Protein AF-A0A9P3FDY1-F1 (afdb_monomer_lite)

Secondary structure (DSSP, 8-state):
--------GGGGHHHHHHHHHHHHHTT-HHHHHHHHHHHHHHSPTTHHHHHHHHHHHHTT--SHHHHHHHHTT-S---HHHHTT--SHHHHHHHHHHHHHHHHHHHHHTT-TTHHHHHHHHHHHHH-HHHHHHHHHHHHHT-

Foldseek 3Di:
DDPLPDDDLLNLLVLLLQLLLLCLLLVNLVLSVLSVVLNPVRDPPCPNVVSLQVLLVVLPNNDPVLSVCVNSSVHNSCVCVVVVRDDSVSSLVSSLVSLLVNLLVCVSVVVPPSSVSSQVSNCVRPHNVVSVVSNVVVNVVD

Organism: NCBI:txid84275

Structure (mmCIF, N/CA/C/O backbone):
data_AF-A0A9P3FDY1-F1
#
_entry.id   AF-A0A9P3FDY1-F1
#
loop_
_atom_site.group_PDB
_atom_site.id
_atom_site.type_symbol
_atom_site.label_atom_id
_atom_site.label_alt_id
_atom_site.label_comp_id
_atom_site.label_asym_id
_atom_site.label_entity_id
_atom_site.label_seq_id
_atom_site.pdbx_PDB_ins_code
_atom_site.Cartn_x
_atom_site.Cartn_y
_atom_site.Cartn_z
_atom_site.occupancy
_atom_site.B_iso_or_equiv
_atom_site.auth_seq_id
_atom_site.auth_comp_id
_atom_site.auth_asym_id
_atom_site.auth_atom_id
_atom_site.pdbx_PDB_model_num
ATOM 1 N N . MET A 1 1 ? -10.916 23.577 20.163 1.00 35.19 1 MET A N 1
ATOM 2 C CA . MET A 1 1 ? -11.464 23.561 18.793 1.00 35.19 1 MET A CA 1
ATOM 3 C C . MET A 1 1 ? -10.776 22.417 18.076 1.00 35.19 1 MET A C 1
ATOM 5 O O . MET A 1 1 ? -9.583 22.525 17.844 1.00 35.19 1 MET A O 1
ATOM 9 N N . GLN A 1 2 ? -11.470 21.301 17.853 1.00 41.69 2 GLN A N 1
ATOM 10 C CA . GLN A 1 2 ? -10.961 20.234 16.989 1.00 41.69 2 GLN A CA 1
ATOM 11 C C . GLN A 1 2 ? -11.115 20.728 15.548 1.00 41.69 2 GLN A C 1
ATOM 13 O O . GLN A 1 2 ? -12.241 20.925 15.089 1.00 41.69 2 GLN A O 1
ATOM 18 N N . SER A 1 3 ? -10.000 21.012 14.873 1.00 42.41 3 SER A N 1
ATOM 19 C CA . SER A 1 3 ? -10.003 21.125 13.415 1.00 42.41 3 SER A CA 1
ATOM 20 C C . SER A 1 3 ? -10.390 19.755 12.887 1.00 42.41 3 SER A C 1
ATOM 22 O O . SER A 1 3 ? -9.633 18.808 13.038 1.00 42.41 3 SER A O 1
ATOM 24 N N . THR A 1 4 ? -11.582 19.621 12.319 1.00 54.28 4 THR A N 1
ATOM 25 C CA . THR A 1 4 ? -11.930 18.413 11.574 1.00 54.28 4 THR A CA 1
ATOM 26 C C . THR A 1 4 ? -11.133 18.478 10.280 1.00 54.28 4 THR A C 1
ATOM 28 O O . THR A 1 4 ? -11.480 19.243 9.381 1.00 54.28 4 THR A O 1
ATOM 31 N N . THR A 1 5 ? -10.012 17.760 10.217 1.00 61.28 5 THR A N 1
ATOM 32 C CA . THR A 1 5 ? -9.230 17.616 8.986 1.00 61.28 5 THR A CA 1
ATOM 33 C C . THR A 1 5 ? -10.153 17.043 7.915 1.00 61.28 5 THR A C 1
ATOM 35 O O . THR A 1 5 ? -10.590 15.898 7.999 1.00 61.28 5 THR A O 1
ATOM 38 N N . GLN A 1 6 ? -10.539 17.873 6.945 1.00 74.56 6 GLN A N 1
ATOM 39 C CA . GLN A 1 6 ? -11.442 17.462 5.879 1.00 74.56 6 GLN A CA 1
ATOM 40 C C . GLN A 1 6 ? -10.614 16.859 4.748 1.00 74.56 6 GLN A C 1
ATOM 42 O O . GLN A 1 6 ? -10.087 17.585 3.908 1.00 74.56 6 GLN A O 1
ATOM 47 N N . PHE A 1 7 ? -10.503 15.533 4.745 1.00 81.38 7 PHE A N 1
ATOM 48 C CA . PHE A 1 7 ? -9.849 14.802 3.665 1.00 81.38 7 PHE A CA 1
ATOM 49 C C . PHE A 1 7 ? -10.660 14.882 2.370 1.00 81.38 7 PHE A C 1
ATOM 51 O O . PHE A 1 7 ? -11.887 14.729 2.360 1.00 81.38 7 PHE A O 1
ATOM 58 N N . LYS A 1 8 ? -9.955 15.094 1.265 1.00 87.69 8 LYS A N 1
ATOM 59 C CA . LYS A 1 8 ? -10.452 14.950 -0.100 1.00 87.69 8 LYS A CA 1
ATOM 60 C C . LYS A 1 8 ? -10.063 13.582 -0.647 1.00 87.69 8 LYS A C 1
ATOM 62 O O . LYS A 1 8 ? -9.111 12.958 -0.197 1.00 87.69 8 LYS A O 1
ATOM 67 N N . THR A 1 9 ? -10.784 13.133 -1.668 1.00 86.81 9 THR A N 1
ATOM 68 C CA . THR A 1 9 ? -10.497 11.870 -2.367 1.00 86.81 9 THR A CA 1
ATOM 69 C C . THR A 1 9 ? -9.061 11.809 -2.902 1.00 86.81 9 THR A C 1
ATOM 71 O O . THR A 1 9 ? -8.412 10.780 -2.767 1.00 86.81 9 THR A O 1
ATOM 74 N N . GLU A 1 10 ? -8.542 12.919 -3.431 1.00 89.50 10 GLU A N 1
ATOM 75 C CA . GLU A 1 10 ? -7.163 13.034 -3.936 1.00 89.50 10 GLU A CA 1
ATOM 76 C C . GLU A 1 10 ? -6.100 12.795 -2.851 1.00 89.50 10 GLU A C 1
ATOM 78 O O . GLU A 1 10 ? -5.020 12.286 -3.150 1.00 89.50 10 GLU A O 1
ATOM 83 N N . ASP A 1 11 ? -6.414 13.075 -1.580 1.00 91.06 11 ASP A N 1
ATOM 84 C CA . ASP A 1 11 ? -5.483 12.858 -0.467 1.00 91.06 11 ASP A CA 1
ATOM 85 C C . ASP A 1 11 ? -5.193 11.360 -0.251 1.00 91.06 11 ASP A C 1
ATOM 87 O O . ASP A 1 11 ? -4.203 11.003 0.387 1.00 91.06 11 ASP A O 1
ATOM 91 N N . LEU A 1 12 ? -6.025 10.467 -0.808 1.00 93.44 12 LEU A N 1
ATOM 92 C CA . LEU A 1 12 ? -5.833 9.017 -0.749 1.00 93.44 12 LEU A CA 1
ATOM 93 C C . LEU A 1 12 ? -4.773 8.513 -1.738 1.00 93.44 12 LEU A C 1
ATOM 95 O O . LEU A 1 12 ? -4.273 7.406 -1.551 1.00 93.44 12 LEU A O 1
ATOM 99 N N . ILE A 1 13 ? -4.386 9.297 -2.754 1.00 95.06 13 ILE A N 1
ATOM 100 C CA . ILE A 1 13 ? -3.425 8.857 -3.783 1.00 95.06 13 ILE A CA 1
ATOM 101 C C . ILE A 1 13 ? -2.096 8.451 -3.145 1.00 95.06 13 ILE A C 1
ATOM 103 O O . ILE A 1 13 ? -1.586 7.369 -3.419 1.00 95.06 13 ILE A O 1
ATOM 107 N N . HIS A 1 14 ? -1.548 9.288 -2.262 1.00 94.19 14 HIS A N 1
ATOM 108 C CA . HIS A 1 14 ? -0.259 9.020 -1.628 1.00 94.19 14 HIS A CA 1
ATOM 109 C C . HIS A 1 14 ? -0.257 7.740 -0.768 1.00 94.19 14 HIS A C 1
ATOM 111 O O . HIS A 1 14 ? 0.613 6.894 -0.985 1.00 94.19 14 HIS A O 1
ATOM 117 N N . PRO A 1 15 ? -1.195 7.531 0.181 1.00 95.25 15 PRO A N 1
ATOM 118 C CA . PRO A 1 15 ? -1.224 6.292 0.952 1.00 95.25 15 PRO A CA 1
ATOM 119 C C . PRO A 1 15 ? -1.565 5.051 0.111 1.00 95.25 15 PRO A C 1
ATOM 121 O O . PRO A 1 15 ? -0.992 3.995 0.370 1.00 95.25 15 PRO A O 1
ATOM 124 N N . LEU A 1 16 ? -2.415 5.164 -0.921 1.00 96.50 16 LEU A N 1
ATOM 125 C CA . LEU A 1 16 ? -2.678 4.065 -1.865 1.00 96.50 16 LEU A CA 1
ATOM 126 C C . LEU A 1 16 ? -1.406 3.670 -2.629 1.00 96.50 16 LEU A C 1
ATOM 128 O O . LEU A 1 16 ? -1.052 2.493 -2.685 1.00 96.50 16 LEU A O 1
ATOM 132 N N . LEU A 1 17 ? -0.687 4.653 -3.172 1.00 96.38 17 LEU A N 1
ATOM 133 C CA . LEU A 1 17 ? 0.524 4.440 -3.961 1.00 96.38 17 LEU A CA 1
ATOM 134 C C . LEU A 1 17 ? 1.662 3.868 -3.109 1.00 96.38 17 LEU A C 1
ATOM 136 O O . LEU A 1 17 ? 2.326 2.916 -3.516 1.00 96.38 17 LEU A O 1
ATOM 140 N N . GLY A 1 18 ? 1.849 4.401 -1.899 1.00 95.69 18 GLY A N 1
ATOM 141 C CA . GLY A 1 18 ? 2.841 3.899 -0.951 1.00 95.69 18 GLY A CA 1
ATOM 142 C C . GLY A 1 18 ? 2.546 2.470 -0.492 1.00 95.69 18 GLY A C 1
ATOM 143 O O . GLY A 1 18 ? 3.463 1.647 -0.432 1.00 95.69 18 GLY A O 1
ATOM 144 N N . ALA A 1 19 ? 1.277 2.134 -0.234 1.00 97.00 19 ALA A N 1
ATOM 145 C CA . ALA A 1 19 ? 0.873 0.767 0.091 1.00 97.00 19 ALA A CA 1
ATOM 146 C C . ALA A 1 19 ? 1.138 -0.184 -1.085 1.00 97.00 19 ALA A C 1
ATOM 148 O O . ALA A 1 19 ? 1.798 -1.208 -0.904 1.00 97.00 19 ALA A O 1
ATOM 149 N N . TRP A 1 20 ? 0.697 0.176 -2.293 1.00 97.50 20 TRP A N 1
ATOM 150 C CA . TRP A 1 20 ? 0.925 -0.600 -3.515 1.00 97.50 20 TRP A CA 1
ATOM 151 C C . TRP A 1 20 ? 2.418 -0.869 -3.761 1.00 97.50 20 TRP A C 1
ATOM 153 O O . TRP A 1 20 ? 2.828 -2.026 -3.889 1.00 97.50 20 TRP A O 1
ATOM 163 N N . ALA A 1 21 ? 3.251 0.176 -3.723 1.00 95.62 21 ALA A N 1
ATOM 164 C CA . ALA A 1 21 ? 4.685 0.063 -3.977 1.00 95.62 21 ALA A CA 1
ATOM 165 C C . ALA A 1 21 ? 5.388 -0.780 -2.904 1.00 95.62 21 ALA A C 1
ATOM 167 O O . ALA A 1 21 ? 6.187 -1.663 -3.218 1.00 95.62 21 ALA A O 1
ATOM 168 N N . SER A 1 22 ? 5.050 -0.568 -1.630 1.00 95.38 22 SER A N 1
ATOM 169 C CA . SER A 1 22 ? 5.632 -1.341 -0.528 1.00 95.38 22 SER A CA 1
ATOM 170 C C . SER A 1 22 ? 5.267 -2.827 -0.614 1.00 95.38 22 SER A C 1
ATOM 172 O O . SER A 1 22 ? 6.103 -3.692 -0.350 1.00 95.38 22 SER A O 1
ATOM 174 N N . LEU A 1 23 ? 4.034 -3.150 -1.017 1.00 96.19 23 LEU A N 1
ATOM 175 C CA . LEU A 1 23 ? 3.581 -4.531 -1.196 1.00 96.19 23 LEU A CA 1
ATOM 176 C C . LEU A 1 23 ? 4.275 -5.209 -2.383 1.00 96.19 23 LEU A C 1
ATOM 178 O O . LEU A 1 23 ? 4.712 -6.355 -2.249 1.00 96.19 23 LEU A O 1
ATOM 182 N N . LEU A 1 24 ? 4.445 -4.509 -3.510 1.00 95.19 24 LEU A N 1
ATOM 183 C CA . LEU A 1 24 ? 5.230 -5.014 -4.641 1.00 95.19 24 LEU A CA 1
ATOM 184 C C . LEU A 1 24 ? 6.690 -5.265 -4.262 1.00 95.19 24 LEU A C 1
ATOM 186 O O . LEU A 1 24 ? 7.234 -6.320 -4.587 1.00 95.19 24 LEU A O 1
ATOM 190 N N . ASP A 1 25 ? 7.306 -4.348 -3.519 1.00 92.50 25 ASP A N 1
ATOM 191 C CA . ASP A 1 25 ? 8.702 -4.464 -3.086 1.00 92.50 25 ASP A CA 1
ATOM 192 C C . ASP A 1 25 ? 8.920 -5.611 -2.074 1.00 92.50 25 ASP A C 1
ATOM 194 O O . ASP A 1 25 ? 10.008 -6.183 -1.976 1.00 92.50 25 ASP A O 1
ATOM 198 N N . LEU A 1 26 ? 7.860 -6.022 -1.368 1.00 93.12 26 LEU A N 1
ATOM 199 C CA . LEU A 1 26 ? 7.819 -7.228 -0.530 1.00 93.12 26 LEU A CA 1
ATOM 200 C C . LEU A 1 26 ? 7.501 -8.518 -1.310 1.00 93.12 26 LEU A C 1
ATOM 202 O O . LEU A 1 26 ? 7.477 -9.600 -0.715 1.00 93.12 26 LEU A O 1
ATOM 206 N N . GLY A 1 27 ? 7.235 -8.429 -2.616 1.00 92.88 27 GLY A N 1
ATOM 207 C CA . GLY A 1 27 ? 6.815 -9.550 -3.461 1.00 92.88 27 GLY A CA 1
ATOM 208 C C . GLY A 1 27 ? 5.356 -9.980 -3.260 1.00 92.88 27 GLY A C 1
ATOM 209 O O . GLY A 1 27 ? 4.964 -11.061 -3.701 1.00 92.88 27 GLY A O 1
ATOM 210 N N . ARG A 1 28 ? 4.532 -9.158 -2.602 1.00 94.81 28 ARG A N 1
ATOM 211 C CA . ARG A 1 28 ? 3.123 -9.435 -2.276 1.00 94.81 28 ARG A CA 1
ATOM 212 C C . ARG A 1 28 ? 2.174 -8.908 -3.357 1.00 94.81 28 ARG A C 1
ATOM 214 O O . ARG A 1 28 ? 1.283 -8.108 -3.093 1.00 94.81 28 ARG A O 1
ATOM 221 N N . LYS A 1 29 ? 2.352 -9.388 -4.590 1.00 93.88 29 LYS A N 1
ATOM 222 C CA . LYS A 1 29 ? 1.627 -8.903 -5.782 1.00 93.88 29 LYS A CA 1
ATOM 223 C C . LYS A 1 29 ? 0.105 -8.959 -5.657 1.00 93.88 29 LYS A C 1
ATOM 225 O O . LYS A 1 29 ? -0.576 -8.025 -6.049 1.00 93.88 29 LYS A O 1
ATOM 230 N N . GLY A 1 30 ? -0.425 -10.044 -5.086 1.00 93.94 30 GLY A N 1
ATOM 231 C CA . GLY A 1 30 ? -1.870 -10.198 -4.895 1.00 93.94 30 GLY A CA 1
ATOM 232 C C . GLY A 1 30 ? -2.457 -9.112 -3.995 1.00 93.94 30 GLY A C 1
ATOM 233 O O . GLY A 1 30 ? -3.522 -8.589 -4.291 1.00 93.94 30 GLY A O 1
ATOM 234 N N . ASP A 1 31 ? -1.735 -8.721 -2.944 1.00 96.44 31 ASP A N 1
ATOM 235 C CA . ASP A 1 31 ? -2.153 -7.621 -2.075 1.00 96.44 31 ASP A CA 1
ATOM 236 C C . ASP A 1 31 ? -1.996 -6.263 -2.768 1.00 96.44 31 ASP A C 1
ATOM 238 O O . ASP A 1 31 ? -2.863 -5.407 -2.626 1.00 96.44 31 ASP A O 1
ATOM 242 N N . ALA A 1 32 ? -0.936 -6.073 -3.560 1.00 96.25 32 ALA A N 1
ATOM 243 C CA . ALA A 1 32 ? -0.764 -4.856 -4.352 1.00 96.25 32 ALA A CA 1
ATOM 244 C C . ALA A 1 32 ? -1.914 -4.667 -5.360 1.00 96.25 32 ALA A C 1
ATOM 246 O O . ALA A 1 32 ? -2.495 -3.587 -5.414 1.00 96.25 32 ALA A O 1
ATOM 247 N N . HIS A 1 33 ? -2.328 -5.723 -6.071 1.00 94.62 33 HIS A N 1
ATOM 248 C CA . HIS A 1 33 ? -3.481 -5.672 -6.980 1.00 94.62 33 HIS A CA 1
ATOM 249 C C . HIS A 1 33 ? -4.803 -5.380 -6.254 1.00 94.62 33 HIS A C 1
ATOM 251 O O . HIS A 1 33 ? -5.679 -4.727 -6.817 1.00 94.62 33 HIS A O 1
ATOM 257 N N . LEU A 1 34 ? -4.967 -5.831 -5.004 1.00 94.19 34 LEU A N 1
ATOM 258 C CA . LEU A 1 34 ? -6.134 -5.457 -4.199 1.00 94.19 34 LEU A CA 1
ATOM 259 C C . LEU A 1 34 ? -6.143 -3.952 -3.894 1.00 94.19 34 LEU A C 1
ATOM 261 O O . LEU A 1 34 ? -7.195 -3.326 -4.005 1.00 94.19 34 LEU A O 1
ATOM 265 N N . ILE A 1 35 ? -4.987 -3.364 -3.562 1.00 96.06 35 ILE A N 1
ATOM 266 C CA . ILE A 1 35 ? -4.853 -1.912 -3.359 1.00 96.06 35 ILE A CA 1
ATOM 267 C C . ILE A 1 35 ? -5.099 -1.140 -4.657 1.00 96.06 35 ILE A C 1
ATOM 269 O O . ILE A 1 35 ? -5.759 -0.107 -4.636 1.00 96.06 35 ILE A O 1
ATOM 273 N N . GLU A 1 36 ? -4.627 -1.650 -5.789 1.00 94.50 36 GLU A N 1
ATOM 274 C CA . GLU A 1 36 ? -4.870 -1.042 -7.096 1.00 94.50 36 GLU A CA 1
ATOM 275 C C . GLU A 1 36 ? -6.352 -1.072 -7.486 1.00 94.50 36 GLU A C 1
ATOM 277 O O . GLU A 1 36 ? -6.915 -0.049 -7.871 1.00 94.50 36 GLU A O 1
ATOM 282 N N . SER A 1 37 ? -7.024 -2.212 -7.302 1.00 92.94 37 SER A N 1
ATOM 283 C CA . SER A 1 37 ? -8.473 -2.313 -7.499 1.00 92.94 37 SER A CA 1
ATOM 284 C C . SER A 1 37 ? -9.226 -1.351 -6.582 1.00 92.94 37 SER A C 1
ATOM 286 O O . SER A 1 37 ? -10.164 -0.696 -7.022 1.00 92.94 37 SER A O 1
ATOM 288 N N . LEU A 1 38 ? -8.805 -1.242 -5.319 1.00 92.94 38 LEU A N 1
ATOM 289 C CA . LEU A 1 38 ? -9.388 -0.308 -4.364 1.00 92.94 38 LEU A CA 1
ATOM 290 C C . LEU A 1 38 ? -9.198 1.148 -4.806 1.00 92.94 38 LEU A C 1
ATOM 292 O O . LEU A 1 38 ? -10.121 1.950 -4.694 1.00 92.94 38 LEU A O 1
ATOM 296 N N . ALA A 1 39 ? -8.017 1.494 -5.313 1.00 93.62 39 ALA A N 1
ATOM 297 C CA . ALA A 1 39 ? -7.737 2.826 -5.823 1.00 93.62 39 ALA A CA 1
ATOM 298 C C . ALA A 1 39 ? -8.651 3.171 -7.007 1.00 93.62 39 ALA A C 1
ATOM 300 O O . ALA A 1 39 ? -9.229 4.255 -7.027 1.00 93.62 39 ALA A O 1
ATOM 301 N N . ASN A 1 40 ? -8.853 2.228 -7.931 1.00 90.62 40 ASN A N 1
ATOM 302 C CA . ASN A 1 40 ? -9.737 2.396 -9.087 1.00 90.62 40 ASN A CA 1
ATOM 303 C C . ASN A 1 40 ? -11.230 2.480 -8.709 1.00 90.62 40 ASN A C 1
ATOM 305 O O . ASN A 1 40 ? -12.000 3.111 -9.428 1.00 90.62 40 ASN A O 1
ATOM 309 N N . ASP A 1 41 ? -11.642 1.898 -7.576 1.00 89.88 41 ASP A N 1
ATOM 310 C CA . ASP A 1 41 ? -13.003 2.052 -7.029 1.00 89.88 41 ASP A CA 1
ATOM 311 C C . ASP A 1 41 ? -13.233 3.447 -6.401 1.00 89.88 41 ASP A C 1
ATOM 313 O O . ASP A 1 41 ? -14.372 3.898 -6.247 1.00 89.88 41 ASP A O 1
ATOM 317 N N . ILE A 1 42 ? -12.161 4.112 -5.958 1.00 90.06 42 ILE A N 1
ATOM 318 C CA . ILE A 1 42 ? -12.207 5.327 -5.129 1.00 90.06 42 ILE A CA 1
ATOM 319 C C . ILE A 1 42 ? -11.947 6.598 -5.932 1.00 90.06 42 ILE A C 1
ATOM 321 O O . ILE A 1 42 ? -12.592 7.620 -5.663 1.00 90.06 42 ILE A O 1
ATOM 325 N N . LEU A 1 43 ? -10.939 6.542 -6.799 1.00 91.31 43 LEU A N 1
ATOM 326 C CA . LEU A 1 43 ? -10.374 7.660 -7.543 1.00 91.31 43 LEU A CA 1
ATOM 327 C C . LEU A 1 43 ? -11.067 7.804 -8.903 1.00 91.31 43 LEU A C 1
ATOM 329 O O . LEU A 1 43 ? -11.774 6.907 -9.360 1.00 91.31 43 LEU A O 1
ATOM 333 N N . GLU A 1 44 ? -10.879 8.950 -9.555 1.00 89.81 44 GLU A N 1
ATOM 334 C CA . GLU A 1 44 ? -11.344 9.105 -10.934 1.00 89.81 44 GLU A CA 1
ATOM 335 C C . GLU A 1 44 ? -10.548 8.185 -11.876 1.00 89.81 44 GLU A C 1
ATOM 337 O O . GLU A 1 44 ? -9.418 7.800 -11.547 1.00 89.81 44 GLU A O 1
ATOM 342 N N . PRO A 1 45 ? -11.105 7.847 -13.056 1.00 86.50 45 PRO A N 1
ATOM 343 C CA . PRO A 1 45 ? -10.403 7.039 -14.043 1.00 86.50 45 PRO A CA 1
ATOM 344 C C . PRO A 1 45 ? -8.981 7.546 -14.298 1.00 86.50 45 PRO A C 1
ATOM 346 O O . PRO A 1 45 ? -8.737 8.752 -14.351 1.00 86.50 45 PRO A O 1
ATOM 349 N N . ASP A 1 46 ? -8.049 6.607 -14.434 1.00 89.00 46 ASP A N 1
ATOM 350 C CA . ASP A 1 46 ? -6.634 6.827 -14.751 1.00 89.00 46 ASP A CA 1
ATOM 351 C C . ASP A 1 46 ? -5.808 7.600 -13.704 1.00 89.00 46 ASP A C 1
ATOM 353 O O . ASP A 1 46 ? -4.581 7.598 -13.798 1.00 89.00 46 ASP A O 1
ATOM 357 N N . GLN A 1 47 ? -6.409 8.186 -12.657 1.00 93.69 47 GLN A N 1
ATOM 358 C CA . GLN A 1 47 ? -5.661 8.928 -11.629 1.00 93.69 47 GLN A CA 1
ATOM 359 C C . GLN A 1 47 ? -4.598 8.061 -10.951 1.00 93.69 47 GLN A C 1
ATOM 361 O O . GLN A 1 47 ? -3.458 8.495 -10.772 1.00 93.69 47 GLN A O 1
ATOM 366 N N . PHE A 1 48 ? -4.954 6.826 -10.588 1.00 95.19 48 PHE A N 1
ATOM 367 C CA . PHE A 1 48 ? -4.010 5.926 -9.935 1.00 95.19 48 PHE A CA 1
ATOM 368 C C . PHE A 1 48 ? -2.956 5.384 -10.900 1.00 95.19 48 PHE A C 1
ATOM 370 O O . PHE A 1 48 ? -1.782 5.329 -10.543 1.00 95.19 48 PHE A O 1
ATOM 377 N N . SER A 1 49 ? -3.347 5.063 -12.137 1.00 94.06 49 SER A N 1
ATOM 378 C CA . SER A 1 49 ? -2.405 4.627 -13.175 1.00 94.06 49 SER A CA 1
ATOM 379 C C . SER A 1 49 ? -1.347 5.697 -13.447 1.00 94.06 49 SER A C 1
ATOM 381 O O . SER A 1 49 ? -0.157 5.393 -13.468 1.00 94.06 49 SER A O 1
ATOM 383 N N . LEU A 1 50 ? -1.758 6.963 -13.574 1.00 94.75 50 LEU A N 1
ATOM 384 C CA . LEU A 1 50 ? -0.838 8.090 -13.741 1.00 94.75 50 LEU A CA 1
ATOM 385 C C . LEU A 1 50 ? 0.080 8.260 -12.525 1.00 94.75 50 LEU A C 1
ATOM 387 O O . LEU A 1 50 ? 1.265 8.553 -12.677 1.00 94.75 50 LEU A O 1
ATOM 391 N N . ALA A 1 51 ? -0.443 8.072 -11.310 1.00 95.56 51 ALA A N 1
ATOM 392 C CA . ALA A 1 51 ? 0.361 8.136 -10.093 1.00 95.56 51 ALA A CA 1
ATOM 393 C C . ALA A 1 51 ? 1.420 7.019 -10.039 1.00 95.56 51 ALA A C 1
ATOM 395 O O . ALA A 1 51 ? 2.562 7.286 -9.659 1.00 95.56 51 ALA A O 1
ATOM 396 N N . ILE A 1 52 ? 1.065 5.800 -10.462 1.00 95.62 52 ILE A N 1
ATOM 397 C CA . ILE A 1 52 ? 2.001 4.680 -10.599 1.00 95.62 52 ILE A CA 1
ATOM 398 C C . ILE A 1 52 ? 3.083 5.013 -11.626 1.00 95.62 52 ILE A C 1
ATOM 400 O O . ILE A 1 52 ? 4.263 4.904 -11.301 1.00 95.62 52 ILE A O 1
ATOM 404 N N . ASP A 1 53 ? 2.709 5.457 -12.827 1.00 95.69 53 ASP A N 1
ATOM 405 C CA . ASP A 1 53 ? 3.674 5.763 -13.888 1.00 95.69 53 ASP A CA 1
ATOM 406 C C . ASP A 1 53 ? 4.665 6.849 -13.455 1.00 95.69 53 ASP A C 1
ATOM 408 O O . ASP A 1 53 ? 5.875 6.648 -13.551 1.00 95.69 53 ASP A O 1
ATOM 412 N N . ASN A 1 54 ? 4.170 7.944 -12.870 1.00 94.44 54 ASN A N 1
ATOM 413 C CA . ASN A 1 54 ? 5.016 9.019 -12.346 1.00 94.44 54 ASN A CA 1
ATOM 414 C C . ASN A 1 54 ? 5.985 8.522 -11.261 1.00 94.44 54 ASN A C 1
ATOM 416 O O . ASN A 1 54 ? 7.132 8.963 -11.183 1.00 94.44 54 ASN A O 1
ATOM 420 N N . MET A 1 55 ? 5.537 7.607 -10.398 1.00 93.81 55 MET A N 1
ATOM 421 C CA . MET A 1 55 ? 6.388 7.030 -9.359 1.00 93.81 55 MET A CA 1
ATOM 422 C C . MET A 1 55 ? 7.443 6.092 -9.945 1.00 93.81 55 MET A C 1
ATOM 424 O O . MET A 1 55 ? 8.593 6.126 -9.508 1.00 93.81 55 MET A O 1
ATOM 428 N N . LEU A 1 56 ? 7.070 5.266 -10.924 1.00 94.06 56 LEU A N 1
ATOM 429 C CA . LEU A 1 56 ? 7.989 4.368 -11.621 1.00 94.06 56 LEU A CA 1
ATOM 430 C C . LEU A 1 56 ? 9.090 5.160 -12.337 1.00 94.06 56 LEU A C 1
ATOM 432 O O . LEU A 1 56 ? 10.267 4.834 -12.179 1.00 94.06 56 LEU A O 1
ATOM 436 N N . GLU A 1 57 ? 8.736 6.260 -13.001 1.00 93.44 57 GLU A N 1
ATOM 437 C CA . GLU A 1 57 ? 9.706 7.194 -13.588 1.00 93.44 57 GLU A CA 1
ATOM 438 C C . GLU A 1 57 ? 10.621 7.810 -12.522 1.00 93.44 57 GLU A C 1
ATOM 440 O O . GLU A 1 57 ? 11.846 7.808 -12.645 1.00 93.44 57 GLU A O 1
ATOM 445 N N . ALA A 1 58 ? 10.056 8.254 -11.394 1.00 89.19 58 ALA A N 1
ATOM 446 C CA . ALA A 1 58 ? 10.839 8.818 -10.295 1.00 89.19 58 ALA A CA 1
ATOM 447 C C . ALA A 1 58 ? 11.857 7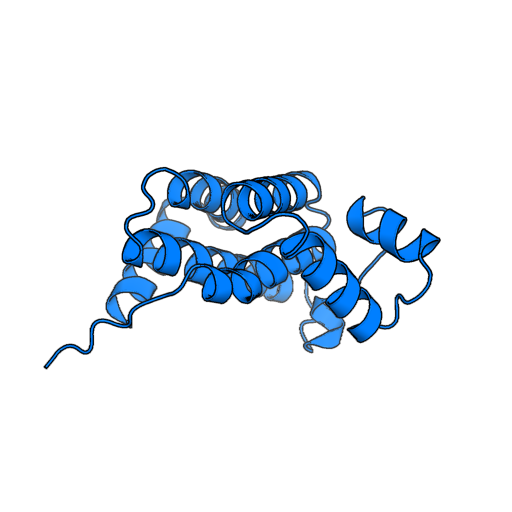.823 -9.699 1.00 89.19 58 ALA A C 1
ATOM 449 O O . ALA A 1 58 ? 12.889 8.236 -9.160 1.00 89.19 58 ALA A O 1
ATOM 450 N N . VAL A 1 59 ? 11.603 6.513 -9.809 1.00 86.75 59 VAL A N 1
ATOM 451 C CA . VAL A 1 59 ? 12.548 5.459 -9.402 1.00 86.75 59 VAL A CA 1
ATOM 452 C C . VAL A 1 59 ? 13.399 4.914 -10.558 1.00 86.75 59 VAL A C 1
ATOM 454 O O . VAL A 1 59 ? 14.166 3.966 -10.352 1.00 86.75 59 VAL A O 1
ATOM 457 N N . GLY A 1 60 ? 13.350 5.550 -11.733 1.00 88.88 60 GLY A N 1
ATOM 458 C CA . GLY A 1 60 ? 14.200 5.283 -12.897 1.00 88.88 60 GLY A CA 1
ATOM 459 C C . GLY A 1 60 ? 13.699 4.172 -13.821 1.00 88.88 60 GLY A C 1
ATOM 460 O O . GLY A 1 60 ? 14.515 3.512 -14.467 1.00 88.88 60 GLY A O 1
ATOM 461 N N . ILE A 1 61 ? 12.390 3.920 -13.845 1.00 91.62 61 ILE A N 1
ATOM 462 C CA . ILE A 1 61 ? 11.724 2.964 -14.735 1.00 91.62 61 ILE A CA 1
ATOM 463 C C . ILE A 1 61 ? 10.881 3.764 -15.734 1.00 91.62 61 ILE A C 1
ATOM 465 O O . ILE A 1 61 ? 9.670 3.904 -15.582 1.00 91.62 61 ILE A O 1
ATOM 469 N N . ASP A 1 62 ? 11.548 4.305 -16.752 1.00 92.31 62 ASP A N 1
ATOM 470 C CA . ASP A 1 62 ? 10.922 5.211 -17.728 1.00 92.31 62 ASP A CA 1
ATOM 471 C C . ASP A 1 62 ? 10.372 4.472 -18.958 1.00 92.31 62 ASP A C 1
ATOM 473 O O . ASP A 1 62 ? 9.480 4.967 -19.642 1.00 92.31 62 ASP A O 1
ATOM 477 N N . ASP A 1 63 ? 10.904 3.280 -19.234 1.00 94.06 63 ASP A N 1
ATOM 478 C CA . ASP A 1 63 ? 10.521 2.441 -20.369 1.00 94.06 63 ASP A CA 1
ATOM 479 C C . ASP A 1 63 ? 9.161 1.766 -20.138 1.00 94.06 63 ASP A C 1
ATOM 481 O O . ASP A 1 63 ? 8.973 1.072 -19.136 1.00 94.06 63 ASP A O 1
ATOM 485 N N . ASP A 1 64 ? 8.239 1.929 -21.091 1.00 93.88 64 ASP A N 1
ATOM 486 C CA . ASP A 1 64 ? 6.867 1.413 -20.998 1.00 93.88 64 ASP A CA 1
ATOM 487 C C . ASP A 1 64 ? 6.831 -0.102 -20.769 1.00 93.88 64 ASP A C 1
ATOM 489 O O . ASP A 1 64 ? 6.036 -0.590 -19.969 1.00 93.88 64 ASP A O 1
ATOM 493 N N . HIS A 1 65 ? 7.726 -0.868 -21.402 1.00 94.56 65 HIS A N 1
ATOM 494 C CA . HIS A 1 65 ? 7.766 -2.314 -21.197 1.00 94.56 65 HIS A CA 1
ATOM 495 C C . HIS A 1 65 ? 8.166 -2.670 -19.758 1.00 94.56 65 HIS A C 1
ATOM 497 O O . HIS A 1 65 ? 7.531 -3.524 -19.135 1.00 94.56 65 HIS A O 1
ATOM 503 N N . HIS A 1 66 ? 9.172 -2.000 -19.191 1.00 94.12 66 HIS A N 1
ATOM 504 C CA . HIS A 1 66 ? 9.540 -2.201 -17.789 1.00 94.12 66 HIS A CA 1
ATOM 505 C C . HIS A 1 66 ? 8.489 -1.678 -16.802 1.00 94.12 66 HIS A C 1
ATOM 507 O O . HIS A 1 66 ? 8.344 -2.272 -15.732 1.00 94.12 66 HIS A O 1
ATOM 513 N N . LYS A 1 67 ? 7.745 -0.617 -17.139 1.00 94.38 67 LYS A N 1
ATOM 514 C CA . LYS A 1 67 ? 6.619 -0.141 -16.320 1.00 94.38 67 LYS A CA 1
ATOM 515 C C . LYS A 1 67 ? 5.526 -1.196 -16.223 1.00 94.38 67 LYS A C 1
ATOM 517 O O . LYS A 1 67 ? 5.110 -1.522 -15.116 1.00 94.38 67 LYS A O 1
ATOM 522 N N . GLU A 1 68 ? 5.129 -1.791 -17.343 1.00 94.31 68 GLU A N 1
ATOM 523 C CA . GLU A 1 68 ? 4.135 -2.870 -17.344 1.00 94.31 68 GLU A CA 1
ATOM 524 C C . GLU A 1 68 ? 4.629 -4.088 -16.551 1.00 94.31 68 GLU A C 1
ATOM 526 O O . GLU A 1 68 ? 3.927 -4.599 -15.680 1.00 94.31 68 GLU A O 1
ATOM 531 N N . LEU A 1 69 ? 5.894 -4.486 -16.731 1.00 94.12 69 LEU A N 1
ATOM 532 C CA . LEU A 1 69 ? 6.475 -5.556 -15.917 1.00 94.12 69 LEU A CA 1
ATOM 533 C C . LEU A 1 69 ? 6.519 -5.202 -14.421 1.00 94.12 69 LEU A C 1
ATOM 535 O O . LEU A 1 69 ? 6.375 -6.094 -13.586 1.00 94.12 69 LEU A O 1
ATOM 539 N N . ALA A 1 70 ? 6.737 -3.937 -14.056 1.00 93.00 70 ALA A N 1
ATOM 540 C CA . ALA A 1 70 ? 6.712 -3.479 -12.668 1.00 93.00 70 ALA A CA 1
ATOM 541 C C . ALA A 1 70 ? 5.302 -3.526 -12.078 1.00 93.00 70 ALA A C 1
ATOM 543 O O . ALA A 1 70 ? 5.149 -4.013 -10.957 1.00 93.00 70 ALA A O 1
ATOM 544 N N . LYS A 1 71 ? 4.289 -3.097 -12.839 1.00 92.69 71 LYS A N 1
ATOM 545 C CA . LYS A 1 71 ? 2.875 -3.159 -12.443 1.00 92.69 71 LYS A CA 1
ATOM 546 C C . LYS A 1 71 ? 2.424 -4.594 -12.186 1.00 92.69 71 LYS A C 1
ATOM 548 O O . LYS A 1 71 ? 1.888 -4.888 -11.124 1.00 92.69 71 LYS A O 1
ATOM 553 N N . ASP A 1 72 ? 2.818 -5.519 -13.060 1.00 91.88 72 ASP A N 1
ATOM 554 C CA . ASP A 1 72 ? 2.587 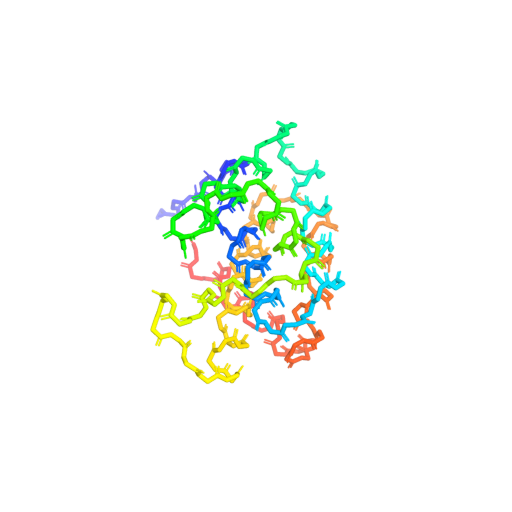-6.959 -12.886 1.00 91.88 72 ASP A CA 1
ATOM 555 C C . ASP A 1 72 ? 3.493 -7.608 -11.801 1.00 91.88 72 ASP A C 1
ATOM 557 O O . ASP A 1 72 ? 3.484 -8.827 -11.547 1.00 91.88 72 ASP A O 1
ATOM 561 N N . GLY A 1 73 ? 4.373 -6.817 -11.180 1.00 88.94 73 GLY A N 1
ATOM 562 C CA . GLY A 1 73 ? 5.356 -7.228 -10.180 1.00 88.94 73 GLY A CA 1
ATOM 563 C C . GLY A 1 73 ? 6.458 -8.157 -10.701 1.00 88.94 73 GLY A C 1
ATOM 564 O O . GLY A 1 73 ? 7.120 -8.840 -9.918 1.00 88.94 73 GLY A O 1
ATOM 565 N N . PHE A 1 74 ? 6.614 -8.315 -12.013 1.00 90.38 74 PHE A N 1
ATOM 566 C CA . PHE A 1 74 ? 7.710 -9.078 -12.628 1.00 90.38 74 PHE A CA 1
ATOM 567 C C . PHE A 1 74 ? 9.004 -8.272 -12.756 1.00 90.38 74 PHE A C 1
ATOM 569 O O . PHE A 1 74 ? 10.054 -8.849 -13.035 1.00 90.38 74 PHE A O 1
ATOM 576 N N . TRP A 1 75 ? 8.948 -6.970 -12.485 1.00 91.00 75 TRP A N 1
ATOM 577 C CA . TRP A 1 75 ? 10.107 -6.098 -12.398 1.00 91.00 75 TRP A CA 1
ATOM 578 C C . TRP A 1 75 ? 10.297 -5.563 -10.981 1.00 91.00 75 TRP A C 1
ATOM 580 O O . TRP A 1 75 ? 9.341 -5.215 -10.289 1.00 91.00 75 TRP A O 1
ATOM 590 N N . ARG A 1 76 ? 11.552 -5.481 -10.537 1.00 88.38 76 ARG A N 1
ATOM 591 C CA . ARG A 1 76 ? 11.879 -4.934 -9.218 1.00 88.38 76 ARG A CA 1
ATOM 592 C C . ARG A 1 76 ? 11.831 -3.411 -9.270 1.00 88.38 76 ARG A C 1
ATOM 594 O O . ARG A 1 76 ? 12.621 -2.801 -9.982 1.00 88.38 76 ARG A O 1
ATOM 601 N N . ILE A 1 77 ? 10.986 -2.816 -8.433 1.00 89.19 77 ILE A N 1
ATOM 602 C CA . ILE A 1 77 ? 10.888 -1.354 -8.293 1.00 89.19 77 ILE A CA 1
ATOM 603 C C . ILE A 1 77 ? 11.847 -0.771 -7.242 1.00 89.19 77 ILE A C 1
ATOM 605 O O . ILE A 1 77 ? 12.140 0.418 -7.281 1.00 89.19 77 ILE A O 1
ATOM 609 N N . ALA A 1 78 ? 12.364 -1.606 -6.326 1.00 87.12 78 ALA A N 1
ATOM 610 C CA . ALA A 1 78 ? 13.313 -1.223 -5.271 1.00 87.12 78 ALA A CA 1
ATOM 611 C C . ALA A 1 78 ? 12.858 0.002 -4.451 1.00 87.12 78 ALA A C 1
ATOM 613 O O . ALA A 1 78 ? 13.664 0.859 -4.088 1.00 87.12 78 ALA A O 1
ATOM 614 N N . PHE A 1 79 ? 11.548 0.105 -4.209 1.00 87.06 79 PHE A N 1
ATOM 615 C CA . PHE A 1 79 ? 10.929 1.270 -3.583 1.00 87.06 79 PHE A CA 1
ATOM 616 C C . PHE A 1 79 ? 11.526 1.552 -2.199 1.00 87.06 79 PHE A C 1
ATOM 618 O O . PHE A 1 79 ? 11.920 2.684 -1.930 1.00 87.06 79 PHE A O 1
ATOM 625 N N . GLY A 1 80 ? 11.692 0.523 -1.359 1.00 84.31 80 GLY A N 1
ATOM 626 C CA . GLY A 1 80 ? 12.305 0.660 -0.041 1.00 84.31 80 GLY A CA 1
ATOM 627 C C . GLY A 1 80 ? 13.724 1.220 -0.106 1.00 84.31 80 GLY A C 1
ATOM 628 O O . GLY A 1 80 ? 14.040 2.181 0.591 1.00 84.31 80 GLY A O 1
ATOM 629 N N . GLU A 1 81 ? 14.575 0.705 -0.995 1.00 88.31 81 GLU A N 1
ATOM 630 C CA . GLU A 1 81 ? 15.951 1.193 -1.122 1.00 88.31 81 GLU A CA 1
ATOM 631 C C . GLU A 1 81 ? 16.008 2.674 -1.522 1.00 88.31 81 GLU A C 1
ATOM 633 O O . GLU A 1 81 ? 16.919 3.391 -1.106 1.00 88.31 81 GLU A O 1
ATOM 638 N N . ARG A 1 82 ? 15.020 3.155 -2.287 1.00 83.44 82 ARG A N 1
ATOM 639 C CA . ARG A 1 82 ? 14.913 4.566 -2.691 1.00 83.44 82 ARG A CA 1
ATOM 640 C C . ARG A 1 82 ? 14.551 5.494 -1.534 1.00 83.44 82 ARG A C 1
ATOM 642 O O . ARG A 1 82 ? 14.922 6.663 -1.575 1.00 83.44 82 ARG A O 1
ATOM 649 N N . VAL A 1 83 ? 13.901 4.972 -0.496 1.00 84.06 83 VAL A N 1
ATOM 650 C CA . VAL A 1 83 ? 13.560 5.704 0.735 1.00 84.06 83 VAL A CA 1
ATOM 651 C C . VAL A 1 83 ? 14.425 5.283 1.931 1.00 84.06 83 VAL A C 1
ATOM 653 O O . VAL A 1 83 ? 14.041 5.479 3.079 1.00 84.06 83 VAL A O 1
ATOM 656 N N . ALA A 1 84 ? 15.617 4.732 1.666 1.00 86.44 84 ALA A N 1
ATOM 657 C CA . ALA A 1 84 ? 16.589 4.286 2.671 1.00 86.44 84 ALA A CA 1
ATOM 658 C C . ALA A 1 84 ? 16.083 3.184 3.627 1.00 86.44 84 ALA A C 1
ATOM 660 O O . ALA A 1 84 ? 16.592 3.023 4.733 1.00 86.44 84 ALA A O 1
ATOM 661 N N . VAL A 1 85 ? 15.122 2.386 3.167 1.00 88.19 85 VAL A N 1
ATOM 662 C CA . VAL A 1 85 ? 14.566 1.215 3.845 1.00 88.19 85 VAL A CA 1
ATOM 663 C C . VAL A 1 85 ? 15.178 -0.047 3.228 1.00 88.19 85 VAL A C 1
ATOM 665 O O . VAL A 1 85 ? 14.899 -0.405 2.081 1.00 88.19 85 VAL A O 1
ATOM 668 N N . ALA A 1 86 ? 16.057 -0.724 3.967 1.00 83.19 86 ALA A N 1
ATOM 669 C CA . ALA A 1 86 ? 16.926 -1.755 3.394 1.00 83.19 86 ALA A CA 1
ATOM 670 C C . ALA A 1 86 ? 16.489 -3.180 3.744 1.00 83.19 86 ALA A C 1
ATOM 672 O O . ALA A 1 86 ? 16.628 -4.102 2.935 1.00 83.19 86 ALA A O 1
ATOM 673 N N . THR A 1 87 ? 15.977 -3.390 4.954 1.00 91.31 87 THR A N 1
ATOM 674 C CA . THR A 1 87 ? 15.639 -4.726 5.436 1.00 91.31 87 THR A CA 1
ATOM 675 C C . THR A 1 87 ? 14.207 -5.103 5.085 1.00 91.31 87 THR A C 1
ATOM 677 O O . THR A 1 87 ? 13.314 -4.267 4.961 1.00 91.31 87 THR A O 1
ATOM 680 N N . LYS A 1 88 ? 13.956 -6.411 4.976 1.00 90.31 88 LYS A N 1
ATOM 681 C CA . LYS A 1 88 ? 12.600 -6.937 4.781 1.00 90.31 88 LYS A CA 1
ATOM 682 C C . LYS A 1 88 ? 11.640 -6.496 5.895 1.00 90.31 88 LYS A C 1
ATOM 684 O O . LYS A 1 88 ? 10.458 -6.314 5.628 1.00 90.31 88 LYS A O 1
ATOM 689 N N . GLU A 1 89 ? 12.147 -6.347 7.116 1.00 93.56 89 GLU A N 1
ATOM 690 C CA . GLU A 1 89 ? 11.351 -5.926 8.266 1.00 93.56 89 GLU A CA 1
ATOM 691 C C . GLU A 1 89 ? 10.949 -4.456 8.162 1.00 93.56 89 GLU A C 1
ATOM 693 O O . GLU A 1 89 ? 9.764 -4.154 8.219 1.00 93.56 89 GLU A O 1
ATOM 698 N N . GLU A 1 90 ? 11.896 -3.561 7.885 1.00 93.56 90 GLU A N 1
ATOM 699 C CA . GLU A 1 90 ? 11.602 -2.135 7.693 1.00 93.56 90 GLU A CA 1
ATOM 700 C C . GLU A 1 90 ? 10.656 -1.918 6.495 1.00 93.56 90 GLU A C 1
ATOM 702 O O . GLU A 1 90 ? 9.727 -1.117 6.570 1.00 93.56 90 GLU A O 1
ATOM 707 N N . LYS A 1 91 ? 10.812 -2.689 5.405 1.00 93.19 91 LYS A N 1
ATOM 708 C CA . LYS A 1 91 ? 9.867 -2.669 4.269 1.00 93.19 91 LYS A CA 1
ATOM 709 C C . LYS A 1 91 ? 8.459 -3.096 4.687 1.00 93.19 91 LYS A C 1
ATOM 711 O O . LYS A 1 91 ? 7.473 -2.533 4.214 1.00 93.19 91 LYS A O 1
ATOM 716 N N . ARG A 1 92 ? 8.354 -4.089 5.577 1.00 96.12 92 ARG A N 1
ATOM 717 C CA . ARG A 1 92 ? 7.076 -4.539 6.144 1.00 96.12 92 ARG A CA 1
ATOM 718 C C . ARG A 1 92 ? 6.452 -3.457 7.016 1.00 96.12 92 ARG A C 1
ATOM 720 O O . ARG A 1 92 ? 5.258 -3.210 6.893 1.00 96.12 92 ARG A O 1
ATOM 727 N N . GLU A 1 93 ? 7.238 -2.818 7.876 1.00 95.69 93 GLU A N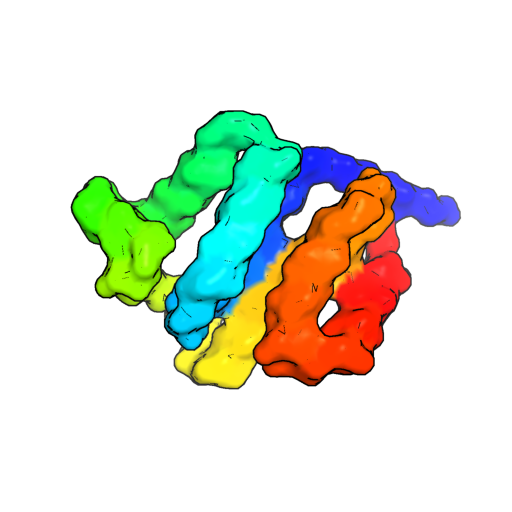 1
ATOM 728 C CA . GLU A 1 93 ? 6.776 -1.720 8.728 1.00 95.69 93 GLU A CA 1
ATOM 729 C C . GLU A 1 93 ? 6.285 -0.530 7.901 1.00 95.69 93 GLU A C 1
ATOM 731 O O . GLU A 1 93 ? 5.201 -0.020 8.175 1.00 95.69 93 GLU A O 1
ATOM 736 N N . MET A 1 94 ? 7.007 -0.176 6.836 1.00 95.31 94 MET A N 1
ATOM 737 C CA . MET A 1 94 ? 6.602 0.853 5.879 1.00 95.31 94 MET A CA 1
ATOM 738 C C . MET A 1 94 ? 5.276 0.506 5.185 1.00 95.31 94 MET A C 1
ATOM 740 O O . MET A 1 94 ? 4.369 1.336 5.143 1.00 95.31 94 MET A O 1
ATOM 744 N N . ALA A 1 95 ? 5.112 -0.732 4.700 1.00 96.81 95 ALA A N 1
ATOM 745 C CA . ALA A 1 95 ? 3.843 -1.180 4.118 1.00 96.81 95 ALA A CA 1
ATOM 746 C C . ALA A 1 95 ? 2.683 -1.043 5.118 1.00 96.81 95 ALA A C 1
ATOM 748 O O . ALA A 1 95 ? 1.615 -0.539 4.777 1.00 96.81 95 ALA A O 1
ATOM 749 N N . VAL A 1 96 ? 2.907 -1.458 6.369 1.00 97.50 96 VAL A N 1
ATOM 750 C CA . VAL A 1 96 ? 1.920 -1.336 7.447 1.00 97.50 96 VAL A CA 1
ATOM 751 C C . VAL A 1 96 ? 1.583 0.124 7.727 1.00 97.50 96 VAL A C 1
ATOM 753 O O . VAL A 1 96 ? 0.413 0.434 7.912 1.00 97.50 96 VAL A O 1
ATOM 756 N N . GLU A 1 97 ? 2.565 1.023 7.756 1.00 96.69 97 GLU A N 1
ATOM 757 C CA . GLU A 1 97 ? 2.327 2.445 8.001 1.00 96.69 97 GLU A CA 1
ATOM 758 C C . GLU A 1 97 ? 1.424 3.061 6.926 1.00 96.69 97 GLU A C 1
ATOM 760 O O . GLU A 1 97 ? 0.453 3.745 7.257 1.00 96.69 97 GLU A O 1
ATOM 765 N N . TYR A 1 98 ? 1.679 2.765 5.649 1.00 97.38 98 TYR A N 1
ATOM 766 C CA . TYR A 1 98 ? 0.824 3.230 4.558 1.00 97.38 98 TYR A CA 1
ATOM 767 C C . TYR A 1 98 ? -0.602 2.677 4.649 1.00 97.38 98 TYR A C 1
ATOM 769 O O . TYR A 1 98 ? -1.554 3.439 4.486 1.00 97.38 98 TYR A O 1
ATOM 777 N N . LEU A 1 99 ? -0.760 1.390 4.972 1.00 97.56 99 LEU A N 1
ATOM 778 C CA . LEU A 1 99 ? -2.075 0.765 5.158 1.00 97.56 99 LEU A CA 1
ATOM 779 C C . LEU A 1 99 ? -2.825 1.352 6.362 1.00 97.56 99 LEU A C 1
ATOM 781 O O . LEU A 1 99 ? -4.013 1.635 6.262 1.00 97.56 99 LEU A O 1
ATOM 785 N N . VAL A 1 100 ? -2.136 1.600 7.480 1.00 96.81 100 VAL A N 1
ATOM 786 C CA . VAL A 1 100 ? -2.716 2.243 8.671 1.00 96.81 100 VAL A CA 1
ATOM 787 C C . VAL A 1 100 ? -3.178 3.664 8.351 1.00 96.81 100 VAL A C 1
ATOM 789 O O . VAL A 1 100 ? -4.295 4.042 8.705 1.00 96.81 100 VAL A O 1
ATOM 792 N N . ASN A 1 101 ? -2.344 4.442 7.654 1.00 95.06 101 ASN A N 1
ATOM 793 C CA . ASN A 1 101 ? -2.697 5.792 7.218 1.00 95.06 101 ASN A CA 1
ATOM 794 C C . ASN A 1 101 ? -3.918 5.762 6.286 1.00 95.06 101 ASN A C 1
ATOM 796 O O . ASN A 1 101 ? -4.849 6.543 6.478 1.00 95.06 101 ASN A O 1
ATOM 800 N N . LEU A 1 102 ? -3.946 4.827 5.331 1.00 95.38 102 LEU A N 1
ATOM 801 C CA . LEU A 1 102 ? -5.065 4.641 4.413 1.00 95.38 102 LEU A CA 1
ATOM 802 C C . LEU A 1 102 ? -6.365 4.296 5.157 1.00 95.38 102 LEU A C 1
ATOM 804 O O . LEU A 1 102 ? -7.371 4.974 4.958 1.00 95.38 102 LEU A O 1
ATOM 808 N N . SER A 1 103 ? -6.347 3.300 6.048 1.00 94.75 103 SER A N 1
ATOM 809 C CA . SER A 1 103 ? -7.520 2.912 6.844 1.00 94.75 103 SER A CA 1
ATOM 810 C C . SER A 1 103 ? -8.038 4.066 7.705 1.00 94.75 103 SER A C 1
ATOM 812 O O . SER A 1 103 ? -9.241 4.319 7.722 1.00 94.75 103 SER A O 1
ATOM 814 N N . ALA A 1 104 ? -7.152 4.808 8.379 1.00 93.38 104 ALA A N 1
ATOM 815 C CA . ALA A 1 104 ? -7.548 5.952 9.202 1.00 93.38 104 ALA A CA 1
ATOM 816 C C . ALA A 1 104 ? -8.217 7.062 8.367 1.00 93.38 104 ALA A C 1
ATOM 818 O O . ALA A 1 104 ? -9.249 7.602 8.767 1.00 93.38 104 ALA A O 1
ATOM 819 N N . MET A 1 105 ? -7.681 7.363 7.178 1.00 92.50 105 MET A N 1
ATOM 820 C CA . MET A 1 105 ? -8.271 8.352 6.268 1.00 92.50 105 MET A CA 1
ATOM 821 C C . MET A 1 105 ? -9.635 7.901 5.732 1.00 92.50 105 MET A C 1
ATOM 823 O O . MET A 1 105 ? -10.578 8.692 5.714 1.00 92.50 105 MET A O 1
ATOM 827 N N . LEU A 1 106 ? -9.782 6.628 5.351 1.00 91.94 106 LEU A N 1
ATOM 828 C CA . LEU A 1 106 ? -11.062 6.072 4.893 1.00 91.94 106 LEU A CA 1
ATOM 829 C C . LEU A 1 106 ? -12.141 6.121 5.987 1.00 91.94 106 LEU A C 1
ATOM 831 O O . LEU A 1 106 ? -13.281 6.509 5.703 1.00 91.94 106 LEU A O 1
ATOM 835 N N . LEU A 1 107 ? -11.771 5.820 7.239 1.00 91.19 107 LEU A N 1
ATOM 836 C CA . LEU A 1 107 ? -12.647 5.968 8.406 1.00 91.19 107 LEU A CA 1
ATOM 837 C C . LEU A 1 107 ? -13.076 7.428 8.611 1.00 91.19 107 LEU A C 1
ATOM 839 O O . LEU A 1 107 ? -14.269 7.703 8.761 1.00 91.19 107 LEU A O 1
ATOM 843 N N . ALA A 1 108 ? -12.135 8.376 8.555 1.00 88.81 108 ALA A N 1
ATOM 844 C CA . ALA A 1 108 ? -12.429 9.805 8.690 1.00 88.81 108 ALA A CA 1
ATOM 845 C C . ALA A 1 108 ? -13.368 10.316 7.579 1.00 88.81 108 ALA A C 1
ATOM 847 O O . ALA A 1 108 ? -14.267 11.123 7.831 1.00 88.81 108 ALA A O 1
ATOM 848 N N . MET A 1 109 ? -13.221 9.789 6.361 1.00 88.56 109 MET A N 1
ATOM 849 C CA . MET A 1 109 ? -14.098 10.072 5.219 1.00 88.56 109 MET A CA 1
ATOM 850 C C . MET A 1 109 ? -15.444 9.328 5.269 1.00 88.56 109 MET A C 1
ATOM 852 O O . MET A 1 109 ? -16.275 9.525 4.380 1.00 88.56 109 MET A O 1
ATOM 856 N N . ARG A 1 110 ? -15.684 8.493 6.292 1.00 84.81 110 ARG A N 1
ATOM 857 C CA . ARG A 1 110 ? -16.889 7.658 6.469 1.00 84.81 110 ARG A CA 1
ATOM 858 C C . ARG A 1 110 ? -17.171 6.728 5.285 1.00 84.81 110 ARG A C 1
ATOM 860 O O . ARG A 1 110 ? -18.330 6.475 4.954 1.00 84.81 110 ARG A O 1
ATOM 867 N N . ARG A 1 111 ? -16.123 6.217 4.638 1.00 76.44 111 ARG A N 1
ATOM 868 C CA . ARG A 1 111 ? -16.236 5.309 3.490 1.00 76.44 111 ARG A CA 1
ATOM 869 C C . ARG A 1 111 ? -16.307 3.840 3.923 1.00 76.44 111 ARG A C 1
ATOM 871 O O . ARG A 1 111 ? -15.453 3.055 3.531 1.00 76.44 111 ARG A O 1
ATOM 878 N N . ALA A 1 112 ? -17.337 3.512 4.705 1.00 66.69 112 ALA A N 1
ATOM 879 C CA . ALA A 1 112 ? -17.529 2.188 5.298 1.00 66.69 112 ALA A CA 1
ATOM 880 C C . ALA A 1 112 ? -17.417 1.047 4.266 1.00 66.69 112 ALA A C 1
ATOM 882 O O . ALA A 1 112 ? -17.995 1.127 3.177 1.00 66.69 112 ALA A O 1
ATOM 883 N N . GLY A 1 113 ? -16.692 -0.011 4.629 1.00 78.62 113 GLY A N 1
ATOM 884 C CA . GLY A 1 113 ? -16.425 -1.194 3.804 1.00 78.62 113 GLY A CA 1
ATOM 885 C C . GLY A 1 113 ? -15.184 -1.096 2.905 1.00 78.62 113 GLY A C 1
ATOM 886 O O . GLY A 1 113 ? -14.715 -2.118 2.402 1.00 78.62 113 GLY A O 1
ATOM 887 N N . LEU A 1 114 ? -14.603 0.095 2.709 1.00 85.00 114 LEU A N 1
ATOM 888 C CA . LEU A 1 114 ? -13.319 0.236 2.004 1.00 85.00 114 LEU A CA 1
ATOM 889 C C . LEU A 1 114 ? -12.141 0.056 2.964 1.00 85.00 114 LEU A C 1
ATOM 891 O O . LEU A 1 114 ? -11.134 -0.549 2.603 1.00 85.00 114 LEU A O 1
ATOM 895 N N . GLU A 1 115 ? -12.284 0.522 4.200 1.00 85.38 115 GLU A N 1
ATOM 896 C CA . GLU A 1 115 ? -11.328 0.308 5.282 1.00 85.38 115 GLU A CA 1
ATOM 897 C C . GLU A 1 115 ? -11.176 -1.169 5.652 1.00 85.38 115 GLU A C 1
ATOM 899 O O . GLU A 1 115 ? -10.072 -1.574 6.003 1.00 85.38 115 GLU A O 1
ATOM 904 N N . GLU A 1 116 ? -12.239 -1.976 5.527 1.00 87.44 116 GLU A N 1
ATOM 905 C CA . GLU A 1 116 ? -12.203 -3.421 5.797 1.00 87.44 116 GLU A CA 1
ATOM 906 C C . GLU A 1 116 ? -11.273 -4.128 4.805 1.00 87.44 116 GLU A C 1
ATOM 908 O O . GLU A 1 116 ? -10.387 -4.875 5.212 1.00 87.44 116 GLU A O 1
ATOM 913 N N . LYS A 1 117 ? -11.380 -3.804 3.506 1.00 89.75 117 LYS A N 1
ATOM 914 C CA . LYS A 1 117 ? -10.488 -4.345 2.464 1.00 89.75 117 LYS A CA 1
ATOM 915 C C . LYS A 1 117 ? -9.016 -4.006 2.730 1.00 89.75 117 LYS A C 1
ATOM 917 O O . LYS A 1 117 ? -8.138 -4.836 2.504 1.00 89.75 117 LYS A O 1
ATOM 922 N N . VAL A 1 118 ? -8.735 -2.788 3.202 1.00 93.50 118 VAL A N 1
ATOM 923 C CA . VAL A 1 118 ? -7.375 -2.371 3.599 1.00 93.50 118 VAL A CA 1
ATOM 924 C C . VAL A 1 118 ? -6.933 -3.109 4.865 1.00 93.50 118 VAL A C 1
ATOM 926 O O . VAL A 1 118 ? -5.787 -3.561 4.948 1.00 93.50 118 VAL A O 1
ATOM 929 N N . GLY A 1 119 ? -7.860 -3.280 5.810 1.00 91.88 119 GLY A N 1
ATOM 930 C CA . GLY A 1 119 ? -7.707 -4.057 7.035 1.00 91.88 119 GLY A CA 1
ATOM 931 C C . GLY A 1 119 ? -7.208 -5.464 6.763 1.00 91.88 119 GLY A C 1
ATOM 932 O O . GLY A 1 119 ? -6.143 -5.828 7.251 1.00 91.88 119 GLY A O 1
ATOM 933 N N . GLU A 1 120 ? -7.873 -6.204 5.877 1.00 94.06 120 GLU A N 1
ATOM 934 C CA . GLU A 1 120 ? -7.481 -7.573 5.531 1.00 94.06 120 GLU A CA 1
ATOM 935 C C . GLU A 1 120 ? -6.025 -7.686 5.047 1.00 94.06 120 GLU A C 1
ATOM 937 O O . GLU A 1 120 ? -5.351 -8.690 5.298 1.00 94.06 120 GLU A O 1
ATOM 942 N N . VAL A 1 121 ? -5.520 -6.685 4.318 1.00 95.38 121 VAL A N 1
ATOM 943 C CA . VAL A 1 121 ? -4.122 -6.669 3.858 1.00 95.38 121 VAL A CA 1
ATOM 944 C C . VAL A 1 121 ? -3.175 -6.416 5.033 1.00 95.38 121 VAL A C 1
ATOM 946 O O . VAL A 1 121 ? -2.163 -7.111 5.176 1.00 95.38 121 VAL A O 1
ATOM 949 N N . GLY A 1 122 ? -3.515 -5.460 5.900 1.00 94.00 122 GLY A N 1
ATOM 950 C CA . GLY A 1 122 ? -2.766 -5.147 7.116 1.00 94.00 122 GLY A CA 1
ATOM 951 C C . GLY A 1 122 ? -2.708 -6.312 8.109 1.00 94.00 122 GLY A C 1
ATOM 952 O O . GLY A 1 122 ? -1.639 -6.651 8.626 1.00 94.00 122 GLY A O 1
ATOM 953 N N . GLU A 1 123 ? -3.831 -6.997 8.301 1.00 96.25 123 GLU A N 1
ATOM 954 C CA . GLU A 1 123 ? -3.971 -8.201 9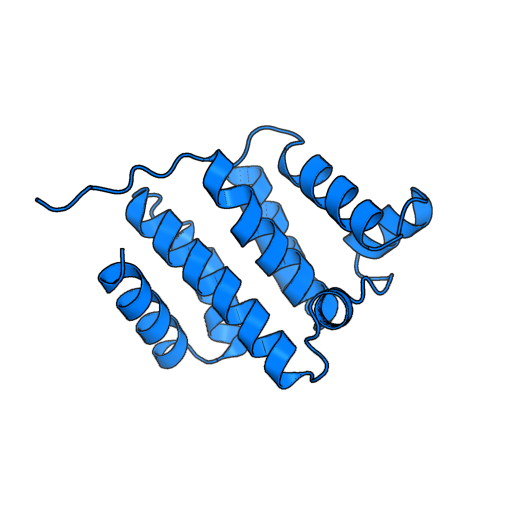.122 1.00 96.25 123 GLU A CA 1
ATOM 955 C C . GLU A 1 123 ? -3.023 -9.309 8.669 1.00 96.25 123 GLU A C 1
ATOM 957 O O . GLU A 1 123 ? -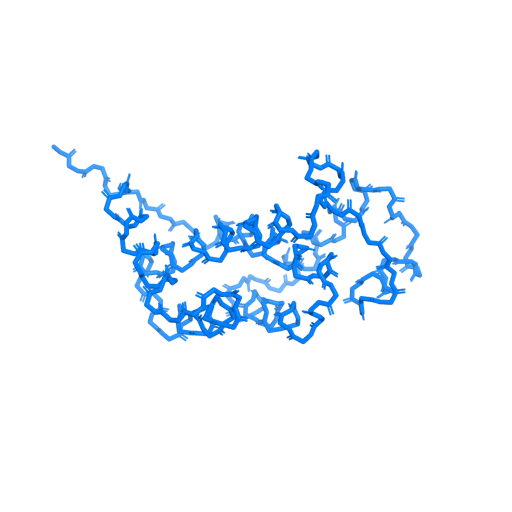2.331 -9.927 9.480 1.00 96.25 123 GLU A O 1
ATOM 962 N N . ARG A 1 124 ? -2.909 -9.526 7.354 1.00 95.75 124 ARG A N 1
ATOM 963 C CA . ARG A 1 124 ? -1.982 -10.515 6.788 1.00 95.75 124 ARG A CA 1
ATOM 964 C C . ARG A 1 124 ? -0.505 -10.140 6.963 1.00 95.75 124 ARG A C 1
ATOM 966 O O . ARG A 1 124 ? 0.356 -10.961 6.636 1.00 95.75 124 ARG A O 1
ATOM 973 N N . LEU A 1 125 ? -0.173 -8.915 7.380 1.00 94.38 125 LEU A N 1
ATOM 974 C CA . LEU A 1 125 ? 1.208 -8.479 7.621 1.00 94.38 125 LEU A CA 1
ATOM 975 C C . LEU A 1 125 ? 1.611 -8.588 9.091 1.00 94.38 125 LEU A C 1
ATOM 977 O O . LEU A 1 125 ? 2.742 -8.991 9.366 1.00 94.38 125 LEU A O 1
ATOM 981 N N . ILE A 1 126 ? 0.722 -8.216 10.015 1.00 96.69 126 ILE A N 1
ATOM 982 C CA . ILE A 1 126 ? 1.057 -8.098 11.446 1.00 96.69 126 ILE A CA 1
ATOM 983 C C . ILE A 1 126 ? 0.021 -8.703 12.402 1.00 96.69 126 ILE A C 1
ATOM 985 O O . ILE A 1 126 ? 0.220 -8.659 13.613 1.00 96.69 126 ILE A O 1
ATOM 989 N N . GLY A 1 127 ? -1.048 -9.300 11.879 1.00 96.88 127 GLY A N 1
ATOM 990 C CA . GLY A 1 127 ? -2.183 -9.787 12.659 1.00 96.88 127 GLY A CA 1
ATOM 991 C C . GLY A 1 127 ? -3.215 -8.695 12.947 1.00 96.88 127 GLY A C 1
ATOM 992 O O . GLY A 1 127 ? -2.897 -7.506 12.988 1.00 96.88 127 GLY A O 1
ATOM 993 N N . GLN A 1 128 ? -4.461 -9.121 13.155 1.00 96.19 128 GLN A N 1
ATOM 994 C CA . GLN A 1 128 ? -5.616 -8.238 13.328 1.00 96.19 128 GLN A CA 1
ATOM 995 C C . GLN A 1 128 ? -5.509 -7.311 14.527 1.00 96.19 128 GLN A C 1
ATOM 997 O O . GLN A 1 128 ? -5.531 -6.097 14.351 1.00 96.19 128 GLN A O 1
ATOM 1002 N N . GLU A 1 129 ? -5.283 -7.859 15.719 1.00 96.62 129 GLU A N 1
ATOM 1003 C CA . GLU A 1 129 ? -5.185 -7.063 16.947 1.00 96.62 129 GLU A CA 1
ATOM 1004 C C . GLU A 1 129 ? -4.120 -5.957 16.834 1.00 96.62 129 GLU A C 1
ATOM 1006 O O . GLU A 1 129 ? -4.355 -4.805 17.196 1.00 96.62 129 GLU A O 1
ATOM 1011 N N . ALA A 1 130 ? -2.954 -6.282 16.265 1.00 96.75 130 ALA A N 1
ATOM 1012 C CA . ALA A 1 130 ? -1.870 -5.321 16.094 1.00 96.75 130 ALA A CA 1
ATOM 1013 C C . ALA A 1 130 ? -2.193 -4.248 15.044 1.00 96.75 130 ALA A C 1
ATOM 1015 O O . ALA A 1 130 ? -1.797 -3.091 15.208 1.00 96.75 130 ALA A O 1
ATOM 1016 N N . PHE A 1 131 ? -2.883 -4.615 13.961 1.00 97.00 131 PHE A N 1
ATOM 1017 C CA . PHE A 1 131 ? -3.273 -3.672 12.919 1.00 97.00 131 PHE A CA 1
ATOM 1018 C C . PHE A 1 131 ? -4.368 -2.719 13.406 1.00 97.00 131 PHE A C 1
ATOM 1020 O O . PHE A 1 131 ? -4.191 -1.503 13.329 1.00 97.00 131 PHE A O 1
ATOM 1027 N N . GLU A 1 132 ? -5.440 -3.250 13.992 1.00 96.31 132 GLU A N 1
ATOM 1028 C CA . GLU A 1 132 ? -6.542 -2.463 14.555 1.00 96.31 132 GLU A CA 1
ATOM 1029 C C . GLU A 1 132 ? -6.047 -1.486 15.626 1.00 96.31 132 GLU A C 1
ATOM 1031 O O . GLU A 1 132 ? -6.407 -0.308 15.601 1.00 96.31 132 GLU A O 1
ATOM 1036 N N . ALA A 1 133 ? -5.145 -1.922 16.514 1.00 96.75 133 A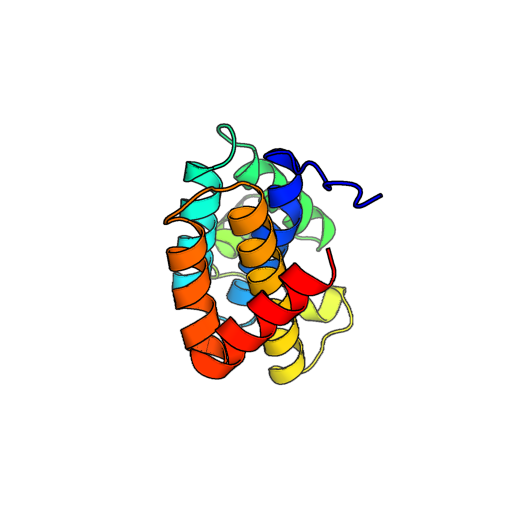LA A N 1
ATOM 1037 C CA . ALA A 1 133 ? -4.545 -1.048 17.520 1.00 96.75 133 ALA A CA 1
ATOM 1038 C C . ALA A 1 133 ? -3.749 0.114 16.896 1.00 96.75 133 ALA A C 1
ATOM 1040 O O . ALA A 1 133 ? -3.810 1.244 17.388 1.00 96.75 133 ALA A O 1
ATOM 1041 N N . LYS A 1 134 ? -3.017 -0.133 15.799 1.00 97.50 134 LYS A N 1
ATOM 1042 C CA . LYS A 1 134 ? -2.295 0.924 15.073 1.00 97.50 134 LYS A CA 1
ATOM 1043 C C . LYS A 1 134 ? -3.250 1.900 14.382 1.00 97.50 134 LYS A C 1
ATOM 1045 O O . LYS A 1 134 ? -2.996 3.101 14.430 1.00 97.50 134 LYS A O 1
ATOM 1050 N N . VAL A 1 135 ? -4.335 1.409 13.780 1.00 95.88 135 VAL A N 1
ATOM 1051 C CA . VAL A 1 135 ? -5.366 2.258 13.157 1.00 95.88 135 VAL A CA 1
ATOM 1052 C C . VAL A 1 135 ? -6.059 3.124 14.202 1.00 95.88 135 VAL A C 1
ATOM 1054 O O . VAL A 1 135 ? -6.127 4.336 14.017 1.00 95.88 135 VAL A O 1
ATOM 1057 N N . ALA A 1 136 ? -6.499 2.543 15.321 1.00 94.75 136 ALA A N 1
ATOM 1058 C CA . ALA A 1 136 ? -7.139 3.283 16.408 1.00 94.75 136 ALA A CA 1
ATOM 1059 C C . ALA A 1 136 ? -6.228 4.399 16.936 1.00 94.75 136 ALA A C 1
ATOM 1061 O O . ALA A 1 136 ? -6.629 5.559 16.982 1.00 94.75 136 ALA A O 1
ATOM 1062 N N . LYS A 1 137 ? -4.959 4.070 17.212 1.00 95.44 137 LYS A N 1
ATOM 1063 C CA . LYS A 1 137 ? -3.963 5.064 17.621 1.00 95.44 137 LYS A CA 1
ATOM 1064 C C . LYS A 1 137 ? -3.807 6.181 16.584 1.00 95.44 137 LYS A C 1
ATOM 1066 O O . LYS A 1 137 ? -3.713 7.344 16.958 1.00 95.44 137 LYS A O 1
ATOM 1071 N N . LYS A 1 138 ? -3.779 5.847 15.290 1.00 94.31 138 LYS A N 1
ATOM 1072 C CA . LYS A 1 138 ? -3.636 6.842 14.221 1.00 94.31 138 LYS A CA 1
ATOM 1073 C C . LYS A 1 138 ? -4.848 7.765 14.121 1.00 94.31 138 LYS A C 1
ATOM 1075 O O . LYS A 1 138 ? -4.670 8.945 13.845 1.00 94.31 138 LYS A O 1
ATOM 1080 N N . VAL A 1 139 ? -6.052 7.240 14.333 1.00 90.75 139 VAL A N 1
ATOM 1081 C CA . VAL A 1 139 ? -7.288 8.034 14.361 1.00 90.75 139 VAL A CA 1
ATOM 1082 C C . VAL A 1 139 ? -7.282 9.008 15.542 1.00 90.75 139 VAL A C 1
ATOM 1084 O O . VAL A 1 139 ? -7.674 10.155 15.366 1.00 90.75 139 VAL A O 1
ATOM 1087 N N . ASP A 1 140 ? -6.776 8.596 16.707 1.00 88.62 140 ASP A N 1
ATOM 1088 C CA . ASP A 1 140 ? -6.666 9.465 17.890 1.00 88.62 140 ASP A CA 1
ATOM 1089 C C . ASP A 1 140 ? -5.638 10.607 17.722 1.00 88.62 140 ASP A C 1
ATOM 1091 O O . ASP A 1 140 ? -5.708 11.616 18.426 1.00 88.62 140 ASP A O 1
ATOM 1095 N N . GLU A 1 141 ? -4.668 10.455 16.814 1.00 85.44 141 GLU A N 1
ATOM 1096 C CA . GLU A 1 141 ? -3.643 11.464 16.500 1.00 85.44 141 GLU A CA 1
ATOM 1097 C C . GLU A 1 141 ? -4.124 12.559 15.519 1.00 85.44 141 GLU A C 1
ATOM 1099 O O . GLU A 1 141 ? -3.404 13.544 15.330 1.00 85.44 141 GLU A O 1
ATOM 1104 N N . GLN A 1 142 ? -5.294 12.393 14.883 1.00 70.31 142 GLN A N 1
ATOM 1105 C CA . GLN A 1 142 ? -5.839 13.285 13.838 1.00 70.31 142 GLN A CA 1
ATOM 1106 C C . GLN A 1 142 ? -6.796 14.358 14.375 1.00 70.31 142 GLN A C 1
ATOM 1108 O O . GLN A 1 142 ? -6.819 15.451 13.758 1.00 70.31 142 GLN A O 1
#

pLDDT: mean 90.38, std 9.9, range [35.19, 97.56]

Sequence (142 aa):
MQSTTQFKTEDLIHPLLGAWASLLDLGRKGDAHLIESLANDILEPDQFSLAIDNMLEAVGIDDDHHKELAKDGFWRIAFGERVAVATKEEKREMAVEYLVNLSAMLLAMRRAGLEEKVGEVGERLIGQEAFEAKVAKKVDEQ

Radius of gyration: 14.87 Å; chains: 1; bounding box: 34×34×40 Å